Protein AF-A0AAJ1W7H9-F1 (afdb_monomer)

Mean predicted aligned error: 18.35 Å

Solvent-accessible surface area (backbone atoms only — not comparable to full-atom values): 8998 Å² total; per-residue (Å²): 140,72,70,68,66,59,52,52,52,50,52,52,53,52,51,52,50,51,51,50,52,52,52,51,51,50,52,52,50,54,51,53,47,54,58,48,50,54,50,49,56,54,51,49,52,53,50,54,51,52,48,51,53,50,53,52,53,50,50,54,51,40,50,54,51,50,54,40,44,76,71,68,48,50,74,69,57,39,42,73,73,68,50,66,65,78,82,64,78,79,76,76,73,80,84,78,81,78,81,84,82,84,84,91,86,81,82,89,89,85,87,90,84,88,87,79,92,79,89,82,88,87,85,86,90,83,88,85,86,89,90,85,90,87,83,134

Structure (mmCIF, N/CA/C/O backbone):
data_AF-A0AAJ1W7H9-F1
#
_entry.id   AF-A0AAJ1W7H9-F1
#
loop_
_atom_site.group_PDB
_atom_site.id
_atom_site.type_symbol
_atom_site.label_atom_id
_atom_site.label_alt_id
_atom_site.label_comp_id
_atom_site.label_asym_id
_atom_site.label_entity_id
_atom_site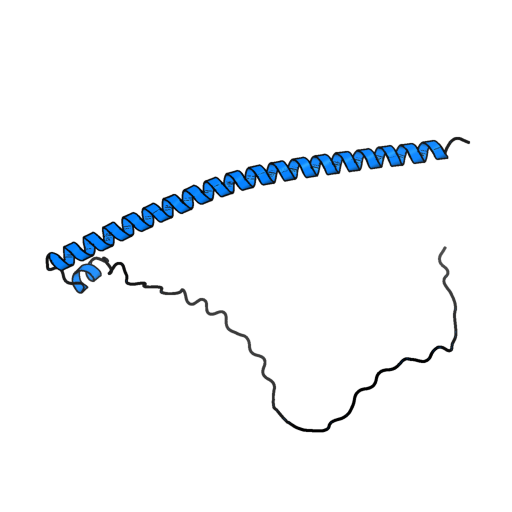.label_seq_id
_atom_site.pdbx_PDB_ins_code
_atom_site.Cartn_x
_atom_site.Cartn_y
_atom_site.Cartn_z
_atom_site.occupancy
_atom_site.B_iso_or_equiv
_atom_site.auth_seq_id
_atom_site.auth_comp_id
_atom_site.auth_asym_id
_atom_site.auth_atom_id
_atom_site.pdbx_PDB_model_num
ATOM 1 N N . MET A 1 1 ? 40.797 3.304 -52.997 1.00 51.50 1 MET A N 1
ATOM 2 C CA . MET A 1 1 ? 40.767 2.877 -51.576 1.00 51.50 1 MET A CA 1
ATOM 3 C C . MET A 1 1 ? 39.581 3.536 -50.850 1.00 51.50 1 MET A C 1
ATOM 5 O O . MET A 1 1 ? 39.703 4.705 -50.520 1.00 51.50 1 MET A O 1
ATOM 9 N N . PRO A 1 2 ? 38.441 2.848 -50.603 1.00 60.69 2 PRO A N 1
ATOM 10 C CA . PRO A 1 2 ? 37.252 3.436 -49.957 1.00 60.69 2 PRO A CA 1
ATOM 11 C C . PRO A 1 2 ? 36.917 2.854 -48.560 1.00 60.69 2 PRO A C 1
ATOM 13 O O . PRO A 1 2 ? 35.821 3.038 -48.044 1.00 60.69 2 PRO A O 1
ATOM 16 N N . ARG A 1 3 ? 37.832 2.115 -47.914 1.00 61.25 3 ARG A N 1
ATOM 17 C CA . ARG A 1 3 ? 37.547 1.382 -46.658 1.00 61.25 3 ARG A CA 1
ATOM 18 C C . ARG A 1 3 ? 37.235 2.269 -45.439 1.00 61.25 3 ARG A C 1
ATOM 20 O O . ARG A 1 3 ? 36.586 1.790 -44.514 1.00 61.25 3 ARG A O 1
ATOM 27 N N . SER A 1 4 ? 37.688 3.523 -45.419 1.00 63.22 4 SER A N 1
ATOM 28 C CA . SER A 1 4 ? 37.564 4.410 -44.249 1.00 63.22 4 SER A CA 1
ATOM 29 C C . SER A 1 4 ? 36.132 4.926 -44.031 1.00 63.22 4 SER A C 1
ATOM 31 O O . SER A 1 4 ? 35.611 4.881 -42.917 1.00 63.22 4 SER A O 1
ATOM 33 N N . THR A 1 5 ? 35.434 5.310 -45.105 1.00 69.50 5 THR A N 1
ATOM 34 C CA . THR A 1 5 ? 34.058 5.840 -45.034 1.00 69.50 5 THR A CA 1
ATOM 35 C C . THR A 1 5 ? 33.046 4.785 -44.584 1.00 69.50 5 THR A C 1
ATOM 37 O O . THR A 1 5 ? 32.113 5.095 -43.850 1.00 69.50 5 THR A O 1
ATOM 40 N N . ARG A 1 6 ? 33.277 3.515 -44.943 1.00 79.31 6 ARG A N 1
ATOM 41 C CA . ARG A 1 6 ? 32.430 2.375 -44.554 1.00 79.31 6 ARG A CA 1
ATOM 42 C C . ARG A 1 6 ? 32.518 2.035 -43.065 1.00 79.31 6 ARG A C 1
ATOM 44 O O . ARG A 1 6 ? 31.534 1.598 -42.484 1.00 79.31 6 ARG A O 1
ATOM 51 N N . LYS A 1 7 ? 33.685 2.231 -42.441 1.00 84.81 7 LYS A N 1
ATOM 52 C CA . LYS A 1 7 ? 33.841 2.041 -40.990 1.00 84.81 7 LYS A CA 1
ATOM 53 C C . LYS A 1 7 ? 33.085 3.126 -40.232 1.00 84.81 7 LYS A C 1
ATOM 55 O O . LYS A 1 7 ? 32.309 2.808 -39.341 1.00 84.81 7 LYS A O 1
ATOM 60 N N . LYS A 1 8 ? 33.260 4.392 -40.629 1.00 84.94 8 LYS A N 1
ATOM 61 C CA . LYS A 1 8 ? 32.552 5.529 -40.022 1.00 84.94 8 LYS A CA 1
ATOM 62 C C . LYS A 1 8 ? 31.031 5.342 -40.065 1.00 84.94 8 LYS A C 1
ATOM 64 O O . LYS A 1 8 ? 30.394 5.441 -39.023 1.00 84.94 8 LYS A O 1
ATOM 69 N N . SER A 1 9 ? 30.469 4.967 -41.216 1.00 89.06 9 SER A N 1
ATOM 70 C CA . SER A 1 9 ? 29.022 4.745 -41.333 1.00 89.06 9 SER A CA 1
ATOM 71 C C . SER A 1 9 ? 28.511 3.573 -40.484 1.00 89.06 9 SER A C 1
ATOM 73 O O . SER A 1 9 ? 27.410 3.644 -39.946 1.00 89.06 9 SER A O 1
ATOM 75 N N . GLN A 1 10 ? 29.305 2.513 -40.304 1.00 89.19 10 GLN A N 1
ATOM 76 C CA . GLN A 1 10 ? 28.957 1.407 -39.404 1.00 89.19 10 GLN A CA 1
ATOM 77 C C . GLN A 1 10 ? 28.947 1.835 -37.931 1.00 89.19 10 GLN A C 1
ATOM 79 O O . GLN A 1 10 ? 28.033 1.464 -37.196 1.00 89.19 10 GLN A O 1
ATOM 84 N N . TYR A 1 11 ? 29.930 2.631 -37.498 1.00 93.06 11 TYR A N 1
ATOM 85 C CA . TYR A 1 11 ? 29.947 3.172 -36.136 1.00 93.06 11 TYR A CA 1
ATOM 86 C C . TYR A 1 11 ? 28.777 4.123 -35.889 1.00 93.06 11 TYR A C 1
ATOM 88 O O . TYR A 1 11 ? 28.133 4.019 -34.850 1.00 93.06 11 TYR A O 1
ATOM 96 N N . GLU A 1 12 ? 28.457 4.996 -36.845 1.00 93.50 12 GLU A N 1
ATOM 97 C CA . GLU A 1 12 ? 27.302 5.896 -36.757 1.00 93.50 12 GLU A CA 1
ATOM 98 C C . GLU A 1 12 ? 25.981 5.121 -36.696 1.00 93.50 12 GLU A C 1
ATOM 100 O O . GLU A 1 12 ? 25.127 5.427 -35.866 1.00 93.50 12 GLU A O 1
ATOM 105 N N . ALA A 1 13 ? 25.817 4.077 -37.514 1.00 94.06 13 ALA A N 1
ATOM 106 C CA . ALA A 1 13 ? 24.632 3.223 -37.474 1.00 94.06 13 ALA A CA 1
ATOM 107 C C . ALA A 1 13 ? 24.472 2.538 -36.107 1.00 94.06 13 ALA A C 1
ATOM 109 O O . ALA A 1 13 ? 23.394 2.602 -35.514 1.00 94.06 13 ALA A O 1
ATOM 110 N N . ARG A 1 14 ? 25.556 1.961 -35.572 1.00 94.50 14 ARG A N 1
ATOM 111 C CA . ARG A 1 14 ? 25.554 1.312 -34.253 1.00 94.50 14 ARG A CA 1
ATOM 112 C C . ARG A 1 14 ? 25.310 2.312 -33.121 1.00 94.50 14 ARG A C 1
ATOM 114 O O . ARG A 1 14 ? 24.568 2.014 -32.193 1.00 94.50 14 ARG A O 1
ATOM 121 N N . ALA A 1 15 ? 25.900 3.504 -33.193 1.00 95.25 15 ALA A N 1
ATOM 122 C CA . ALA A 1 15 ? 25.663 4.566 -32.219 1.00 95.25 15 ALA A CA 1
ATOM 123 C C . ALA A 1 15 ? 24.191 5.005 -32.230 1.00 95.25 15 ALA A C 1
ATOM 125 O O . ALA A 1 15 ? 23.567 5.085 -31.176 1.00 95.25 15 ALA A O 1
ATOM 126 N N . ASN A 1 16 ? 23.605 5.205 -33.412 1.00 95.88 16 ASN A N 1
ATOM 127 C CA . ASN A 1 16 ? 22.193 5.562 -33.552 1.00 95.88 16 ASN A CA 1
ATOM 128 C C . ASN A 1 16 ? 21.254 4.466 -33.031 1.00 95.88 16 ASN A C 1
ATOM 130 O O . ASN A 1 16 ? 20.229 4.771 -32.421 1.00 95.88 16 ASN A O 1
ATOM 134 N N . GLU A 1 17 ? 21.596 3.197 -33.242 1.00 96.75 17 GLU A N 1
ATOM 135 C CA . GLU A 1 17 ? 20.860 2.066 -32.677 1.00 96.75 17 GLU A CA 1
ATOM 136 C C . GLU A 1 17 ? 20.908 2.070 -31.143 1.00 96.75 17 GLU A C 1
ATOM 138 O O . GLU A 1 17 ? 19.860 1.995 -30.500 1.00 96.75 17 GLU A O 1
ATOM 143 N N . LEU A 1 18 ? 22.091 2.263 -30.550 1.00 97.31 18 LEU A N 1
ATOM 144 C CA . LEU A 1 18 ? 22.255 2.357 -29.096 1.00 97.31 18 LEU A CA 1
ATOM 145 C C . LEU A 1 18 ? 21.487 3.542 -28.499 1.00 97.31 18 LEU A C 1
ATOM 147 O O . LEU A 1 18 ? 20.847 3.395 -27.458 1.00 97.31 18 LEU A O 1
ATOM 151 N N . ILE A 1 19 ? 21.494 4.698 -29.167 1.00 97.62 19 ILE A N 1
ATOM 152 C CA . ILE A 1 19 ? 20.725 5.873 -28.736 1.00 97.62 19 ILE A CA 1
ATOM 153 C C . ILE A 1 19 ? 19.226 5.559 -28.747 1.00 97.62 19 ILE A C 1
ATOM 155 O O . ILE A 1 19 ? 18.527 5.856 -27.778 1.00 97.62 19 ILE A O 1
ATOM 159 N N . ARG A 1 20 ? 18.713 4.917 -29.803 1.00 97.50 20 ARG A N 1
ATOM 160 C CA . ARG A 1 20 ? 17.296 4.519 -29.871 1.00 97.50 20 ARG A CA 1
ATOM 161 C C . ARG A 1 20 ? 16.933 3.509 -28.789 1.00 97.50 20 ARG A C 1
ATOM 163 O O . ARG A 1 20 ? 15.893 3.672 -28.154 1.00 97.50 20 ARG A O 1
ATOM 170 N N . ALA A 1 21 ? 17.787 2.516 -28.551 1.00 97.69 21 ALA A N 1
ATOM 171 C CA . ALA A 1 21 ? 17.586 1.536 -27.491 1.00 97.69 21 ALA A CA 1
ATOM 172 C C . ALA A 1 21 ? 17.543 2.210 -26.109 1.00 97.69 21 ALA A C 1
ATOM 174 O O . ALA A 1 21 ? 16.619 1.968 -25.334 1.00 97.69 21 ALA A O 1
ATOM 175 N N . GLN A 1 22 ? 18.471 3.131 -25.831 1.00 98.06 22 GLN A N 1
ATOM 176 C CA . GLN A 1 22 ? 18.482 3.891 -24.580 1.00 98.06 22 GLN A CA 1
ATOM 177 C C . GLN A 1 22 ? 17.226 4.763 -24.426 1.00 98.06 22 GLN A C 1
ATOM 179 O O . GLN A 1 22 ? 16.650 4.834 -23.341 1.00 98.06 22 GLN A O 1
ATOM 184 N N . LEU A 1 23 ? 16.765 5.414 -25.497 1.00 98.31 23 LEU A N 1
ATOM 185 C CA . LEU A 1 23 ? 15.528 6.200 -25.465 1.00 98.31 23 LEU A CA 1
ATOM 186 C C . LEU A 1 23 ? 14.296 5.321 -25.218 1.00 98.31 23 LEU A C 1
ATOM 188 O O . LEU A 1 23 ? 13.415 5.723 -24.461 1.00 98.31 23 LEU A O 1
ATOM 192 N N . ALA A 1 24 ? 14.236 4.128 -25.811 1.00 98.12 24 ALA A N 1
ATOM 193 C CA . ALA A 1 24 ? 13.162 3.172 -25.556 1.00 98.12 24 ALA A CA 1
ATOM 194 C C . ALA A 1 24 ? 13.152 2.715 -24.088 1.00 98.12 24 ALA A C 1
ATOM 196 O O . ALA A 1 24 ? 12.097 2.726 -23.456 1.00 98.12 24 ALA A O 1
ATOM 197 N N . GLN A 1 25 ? 14.323 2.414 -23.517 1.00 98.06 25 GLN A N 1
ATOM 198 C CA . GLN A 1 25 ? 14.457 2.074 -22.096 1.00 98.06 25 GLN A CA 1
ATOM 199 C C . GLN A 1 25 ? 13.994 3.217 -21.187 1.00 98.06 25 GLN A C 1
ATOM 201 O O . GLN A 1 25 ? 13.227 2.987 -20.257 1.00 98.06 25 GLN A O 1
ATOM 206 N N . ARG A 1 26 ? 14.394 4.462 -21.475 1.00 97.75 26 ARG A N 1
ATOM 207 C CA . ARG A 1 26 ? 13.947 5.635 -20.702 1.00 97.75 26 ARG A CA 1
ATOM 208 C C . ARG A 1 26 ? 12.433 5.822 -20.764 1.00 97.75 26 ARG A C 1
ATOM 210 O O . ARG A 1 26 ? 11.823 6.093 -19.738 1.00 97.75 26 ARG A O 1
ATOM 217 N N . LYS A 1 27 ? 11.821 5.646 -21.938 1.00 98.25 27 LYS A N 1
ATOM 218 C CA . LYS A 1 27 ? 10.358 5.717 -22.087 1.00 98.25 27 LYS A CA 1
ATOM 219 C C . LYS A 1 27 ? 9.649 4.643 -21.265 1.00 98.25 27 LYS A C 1
ATOM 221 O O . LYS A 1 27 ? 8.676 4.957 -20.591 1.00 98.25 27 LYS A O 1
ATOM 226 N N . ALA A 1 28 ? 10.156 3.411 -21.288 1.00 98.00 28 ALA A N 1
ATOM 227 C CA . ALA A 1 28 ? 9.606 2.325 -20.484 1.00 98.00 28 ALA A CA 1
ATOM 228 C C . ALA A 1 28 ? 9.710 2.618 -18.977 1.00 98.00 28 ALA A C 1
ATOM 230 O O . ALA A 1 28 ? 8.743 2.413 -18.252 1.00 98.00 28 ALA A O 1
ATOM 231 N N . LEU A 1 29 ? 10.847 3.157 -18.518 1.00 97.94 29 LEU A N 1
ATOM 232 C CA . LEU A 1 29 ? 11.029 3.551 -17.118 1.00 97.94 29 LEU A CA 1
ATOM 233 C C . LEU A 1 29 ? 10.057 4.653 -16.691 1.00 97.94 29 LEU A C 1
ATOM 235 O O . LEU A 1 29 ? 9.468 4.547 -15.625 1.00 97.94 29 LEU A O 1
ATOM 239 N N . ILE A 1 30 ? 9.856 5.682 -17.519 1.00 98.19 30 ILE A N 1
ATOM 240 C CA . ILE A 1 30 ? 8.897 6.757 -17.219 1.00 98.19 30 ILE A CA 1
ATOM 241 C C . ILE A 1 30 ? 7.472 6.199 -17.110 1.00 98.19 30 ILE A C 1
ATOM 243 O O . ILE A 1 30 ? 6.752 6.567 -16.189 1.00 98.19 30 ILE A O 1
ATOM 247 N N . GLY A 1 31 ? 7.084 5.278 -18.000 1.00 98.00 31 GLY A N 1
ATOM 248 C CA . GLY A 1 31 ? 5.793 4.591 -17.898 1.00 98.00 31 GLY A CA 1
ATOM 249 C C . GLY A 1 31 ? 5.654 3.809 -16.590 1.00 98.00 31 GLY A C 1
ATOM 250 O O . GLY A 1 31 ? 4.682 3.987 -15.867 1.00 98.00 31 GLY A O 1
ATOM 251 N N . ALA A 1 32 ? 6.672 3.022 -16.232 1.00 98.06 32 ALA A N 1
ATOM 252 C CA . ALA A 1 32 ? 6.674 2.255 -14.988 1.00 98.06 32 ALA A CA 1
ATOM 253 C C . ALA A 1 32 ? 6.624 3.140 -13.728 1.00 98.06 32 ALA A C 1
ATOM 255 O O . ALA A 1 32 ? 6.035 2.732 -12.729 1.00 98.06 32 ALA A O 1
ATOM 256 N N . ILE A 1 33 ? 7.229 4.333 -13.763 1.00 98.06 33 ILE A N 1
ATOM 257 C CA . ILE A 1 33 ? 7.128 5.319 -12.677 1.00 98.06 33 ILE A CA 1
ATOM 258 C C . ILE A 1 33 ? 5.684 5.807 -12.545 1.00 98.06 33 ILE A C 1
ATOM 260 O O . ILE A 1 33 ? 5.151 5.763 -11.442 1.00 98.06 33 ILE A O 1
ATOM 264 N N . GLY A 1 34 ? 5.033 6.184 -13.650 1.00 98.12 34 GLY A N 1
ATOM 265 C CA . GLY A 1 34 ? 3.628 6.606 -13.623 1.00 98.12 34 GLY A CA 1
ATOM 266 C C . GLY A 1 34 ? 2.699 5.525 -13.058 1.00 98.12 34 GLY A C 1
ATOM 267 O O . GLY A 1 34 ? 1.899 5.798 -12.166 1.00 98.12 34 GLY A O 1
ATOM 268 N N . ASP A 1 35 ? 2.872 4.272 -13.487 1.00 97.31 35 ASP A N 1
ATOM 269 C CA . ASP A 1 35 ? 2.102 3.138 -12.955 1.00 97.31 35 ASP A CA 1
ATOM 270 C C . ASP A 1 35 ? 2.360 2.909 -11.452 1.00 97.31 35 ASP A C 1
ATOM 272 O O . ASP A 1 35 ? 1.482 2.448 -10.715 1.00 97.31 35 ASP A O 1
ATOM 276 N N . ALA A 1 36 ? 3.585 3.166 -10.984 1.00 96.75 36 ALA A N 1
ATOM 277 C CA . ALA A 1 36 ? 3.949 3.034 -9.577 1.00 96.75 36 ALA A CA 1
ATOM 278 C C . ALA A 1 36 ? 3.350 4.161 -8.722 1.00 96.75 36 ALA A C 1
ATOM 280 O O . ALA A 1 36 ? 2.867 3.884 -7.624 1.00 96.75 36 ALA A O 1
ATOM 281 N N . GLU A 1 37 ? 3.341 5.395 -9.228 1.00 97.81 37 GLU A N 1
ATOM 282 C CA . GLU A 1 37 ? 2.702 6.549 -8.585 1.00 97.81 37 GLU A CA 1
ATOM 283 C C . GLU A 1 37 ? 1.194 6.325 -8.431 1.00 97.81 37 GLU A C 1
ATOM 285 O O . GLU A 1 37 ? 0.659 6.477 -7.334 1.00 97.81 37 GLU A O 1
ATOM 290 N N . GLU A 1 38 ? 0.517 5.839 -9.475 1.00 96.88 38 GLU A N 1
ATOM 291 C CA . GLU A 1 38 ? -0.917 5.543 -9.394 1.00 96.88 38 GLU A CA 1
ATOM 292 C C . GLU A 1 38 ? -1.219 4.474 -8.329 1.00 96.88 38 GLU A C 1
ATOM 294 O O . GLU A 1 38 ? -2.147 4.613 -7.525 1.00 96.88 38 GLU A O 1
ATOM 299 N N . LYS A 1 39 ? -0.407 3.411 -8.268 1.00 97.06 39 LYS A N 1
ATOM 300 C CA . LYS A 1 39 ? -0.536 2.375 -7.229 1.00 97.06 39 LYS A CA 1
ATOM 301 C C . LYS A 1 39 ? -0.275 2.927 -5.834 1.00 97.06 39 LYS A C 1
ATOM 303 O O . LYS A 1 39 ? -0.956 2.517 -4.894 1.00 97.06 39 LYS A O 1
ATOM 308 N N . TYR A 1 40 ? 0.694 3.824 -5.689 1.00 97.19 40 TYR A N 1
ATOM 309 C CA . TYR A 1 40 ? 0.985 4.470 -4.416 1.00 97.19 40 TYR A CA 1
ATOM 310 C C . TYR A 1 40 ? -0.209 5.302 -3.933 1.00 97.19 40 TYR A C 1
ATOM 312 O O . TYR A 1 40 ? -0.642 5.142 -2.791 1.00 97.19 40 TYR A O 1
ATOM 320 N N . ASP A 1 41 ? -0.824 6.093 -4.811 1.00 97.69 41 ASP A N 1
ATOM 321 C CA . ASP A 1 41 ? -2.015 6.880 -4.475 1.00 97.69 41 ASP A CA 1
ATOM 322 C C . ASP A 1 41 ? -3.209 5.999 -4.086 1.00 97.69 41 ASP A C 1
ATOM 324 O O . ASP A 1 41 ? -3.959 6.316 -3.156 1.00 97.69 41 ASP A O 1
ATOM 328 N N . GLN A 1 42 ? -3.392 4.866 -4.769 1.00 96.69 42 GLN A N 1
ATOM 329 C CA . GLN A 1 42 ? -4.416 3.885 -4.405 1.00 96.69 42 GLN A CA 1
ATOM 330 C C . GLN A 1 42 ? -4.153 3.286 -3.017 1.00 96.69 42 GLN A C 1
ATOM 332 O O . GLN A 1 42 ? -5.073 3.205 -2.200 1.00 96.69 42 GLN A O 1
ATOM 337 N N . GLN A 1 43 ? -2.906 2.912 -2.716 1.00 96.44 43 GLN A N 1
ATOM 338 C CA . GLN A 1 43 ? -2.525 2.397 -1.398 1.00 96.44 43 GLN A CA 1
ATOM 339 C C . GLN A 1 43 ? -2.741 3.438 -0.302 1.00 96.44 43 GLN A C 1
ATOM 341 O O . GLN A 1 43 ? -3.279 3.106 0.755 1.00 96.44 43 GLN A O 1
ATOM 346 N N . LEU A 1 44 ? -2.388 4.698 -0.561 1.00 97.69 44 LEU A N 1
ATOM 347 C CA . LEU A 1 44 ? -2.576 5.780 0.395 1.00 97.69 44 LEU A CA 1
ATOM 348 C C . LEU A 1 44 ? -4.056 5.951 0.749 1.00 97.69 44 LEU A C 1
ATOM 350 O O . LEU A 1 44 ? -4.393 5.993 1.929 1.00 97.69 44 LEU A O 1
ATOM 354 N N . LYS A 1 45 ? -4.951 5.944 -0.248 1.00 97.25 45 LYS A N 1
ATOM 355 C CA . LYS A 1 45 ? -6.406 6.005 -0.017 1.00 97.25 45 LYS A CA 1
ATOM 356 C C . LYS A 1 45 ? -6.900 4.854 0.85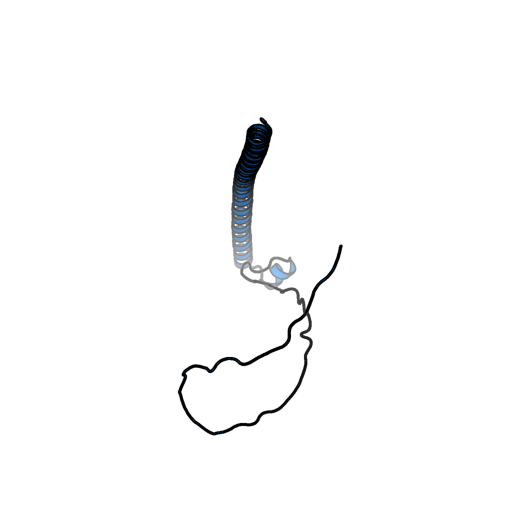7 1.00 97.25 45 LYS A C 1
ATOM 358 O O . LYS A 1 45 ? -7.675 5.088 1.781 1.00 97.25 45 LYS A O 1
ATOM 363 N N . VAL A 1 46 ? -6.440 3.630 0.594 1.00 97.25 46 VAL A N 1
ATOM 364 C CA . VAL A 1 46 ? -6.817 2.450 1.389 1.00 97.25 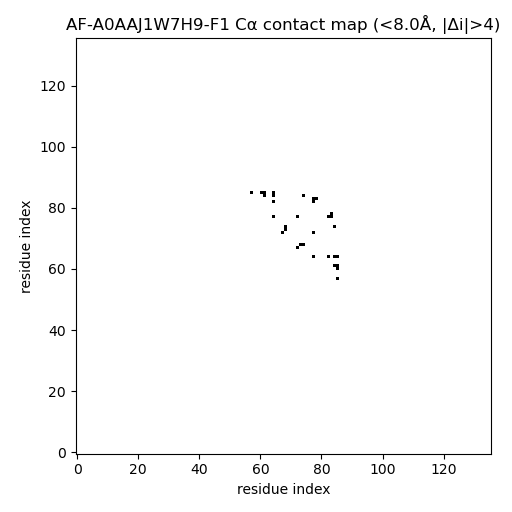46 VAL A CA 1
ATOM 365 C C . VAL A 1 46 ? -6.335 2.582 2.832 1.00 97.25 46 VAL A C 1
ATOM 367 O O . VAL A 1 46 ? -7.102 2.314 3.753 1.00 97.25 46 VAL A O 1
ATOM 370 N N . VAL A 1 47 ? -5.095 3.027 3.047 1.00 96.94 47 VAL A N 1
ATOM 371 C CA . VAL A 1 47 ? -4.538 3.220 4.394 1.00 96.94 47 VAL A CA 1
ATOM 372 C C . VAL A 1 47 ? -5.276 4.326 5.142 1.00 96.94 47 VAL A C 1
ATOM 374 O O . VAL A 1 47 ? -5.632 4.136 6.301 1.00 96.94 47 VAL A O 1
ATOM 377 N N . THR A 1 48 ? -5.550 5.458 4.494 1.00 97.56 48 THR A N 1
ATOM 378 C CA . THR A 1 48 ? -6.302 6.561 5.106 1.00 97.56 48 THR A CA 1
ATOM 379 C C . THR A 1 48 ? -7.712 6.130 5.496 1.00 97.56 48 THR A C 1
ATOM 381 O O . THR A 1 48 ? -8.161 6.438 6.598 1.00 97.56 48 THR A O 1
ATOM 384 N N . GLU A 1 49 ? -8.402 5.386 4.634 1.00 96.25 49 GLU A N 1
ATOM 385 C CA . GLU A 1 49 ? -9.748 4.895 4.931 1.00 96.25 49 GLU A CA 1
ATOM 386 C C . GLU A 1 49 ? -9.736 3.836 6.043 1.00 96.25 49 GLU A C 1
ATOM 388 O O . GLU A 1 49 ? -10.551 3.891 6.962 1.00 96.25 49 GLU A O 1
ATOM 393 N N . ALA A 1 50 ? -8.767 2.917 6.033 1.00 96.56 50 ALA A N 1
ATOM 394 C CA . ALA A 1 50 ? -8.593 1.948 7.112 1.00 96.56 50 ALA A CA 1
ATOM 395 C C . ALA A 1 50 ? -8.293 2.634 8.454 1.00 96.56 50 ALA A C 1
ATOM 397 O O . ALA A 1 50 ? -8.854 2.244 9.478 1.00 96.56 50 ALA A O 1
ATOM 398 N N . GLN A 1 51 ? -7.461 3.681 8.450 1.00 96.00 51 GLN A N 1
ATOM 399 C CA . GLN A 1 51 ? -7.180 4.476 9.643 1.00 96.00 51 GLN A CA 1
ATOM 400 C C . GLN A 1 51 ? -8.444 5.173 10.146 1.00 96.00 51 GLN A C 1
ATOM 402 O O . GLN A 1 51 ? -8.758 5.083 11.327 1.00 96.00 51 GLN A O 1
ATOM 407 N N . ARG A 1 52 ? -9.227 5.782 9.250 1.00 96.44 52 ARG A N 1
ATOM 408 C CA . ARG A 1 52 ? -10.500 6.417 9.609 1.00 96.44 52 ARG A CA 1
ATOM 409 C C . ARG A 1 52 ? -11.480 5.427 10.241 1.00 96.44 52 ARG A C 1
ATOM 411 O O . ARG A 1 52 ? -12.147 5.761 11.218 1.00 96.44 52 ARG A O 1
ATOM 418 N N . GLN A 1 53 ? -11.572 4.212 9.703 1.00 95.81 53 GLN A N 1
ATOM 419 C CA . GLN A 1 53 ? -12.417 3.160 10.272 1.00 95.81 53 GLN A CA 1
ATOM 420 C C . GLN A 1 53 ? -11.907 2.683 11.633 1.00 95.81 53 GLN A C 1
ATOM 422 O O . GLN A 1 53 ? -12.713 2.400 12.519 1.00 95.81 53 GLN A O 1
ATOM 427 N N . LEU A 1 54 ? -10.588 2.596 11.808 1.00 94.00 54 LEU A N 1
ATOM 428 C CA . LEU A 1 54 ? -9.978 2.263 13.091 1.00 94.00 54 LEU A CA 1
ATOM 429 C C . LEU A 1 54 ? -10.275 3.341 14.137 1.00 94.00 54 LEU A C 1
ATOM 431 O O . LEU A 1 54 ? -10.684 3.001 15.245 1.00 94.00 54 LEU A O 1
ATOM 435 N N . ASP A 1 55 ? -10.151 4.614 13.768 1.00 93.12 55 ASP A N 1
ATOM 436 C CA . ASP A 1 55 ? -10.442 5.744 14.650 1.00 93.12 55 ASP A CA 1
ATOM 437 C C . ASP A 1 55 ? -11.924 5.753 15.055 1.00 93.12 55 ASP A C 1
ATOM 439 O O . ASP A 1 55 ? -12.230 5.827 16.244 1.00 93.12 55 ASP A O 1
ATOM 443 N N . ALA A 1 56 ? -12.844 5.571 14.100 1.00 94.06 56 ALA A N 1
ATOM 444 C CA . ALA A 1 56 ? -14.281 5.501 14.375 1.00 94.06 56 ALA A CA 1
ATOM 445 C C . ALA A 1 56 ? -14.626 4.356 15.340 1.00 94.06 56 ALA A C 1
ATOM 447 O O . ALA A 1 56 ? -15.252 4.578 16.371 1.00 94.06 56 ALA A O 1
ATOM 448 N N . ARG A 1 57 ? -14.121 3.144 15.077 1.00 91.88 57 ARG A N 1
ATOM 449 C CA . ARG A 1 57 ? -14.333 1.996 15.975 1.00 91.88 57 ARG A CA 1
ATOM 450 C C . ARG A 1 57 ? -13.713 2.211 17.351 1.00 91.88 57 ARG A C 1
ATOM 452 O O . ARG A 1 57 ? -14.252 1.729 18.342 1.00 91.88 57 ARG A O 1
ATOM 459 N N . SER A 1 58 ? -12.572 2.895 17.427 1.00 90.19 58 SER A N 1
ATOM 460 C CA . SER A 1 58 ? -11.945 3.210 18.711 1.00 90.19 58 SER A CA 1
ATOM 461 C C . SER A 1 58 ? -12.802 4.174 19.534 1.00 90.19 58 SER A C 1
ATOM 463 O O . SER A 1 58 ? -12.934 3.976 20.742 1.00 90.19 58 SER A O 1
ATOM 465 N N . ALA A 1 59 ? -13.445 5.146 18.878 1.00 90.69 59 ALA A N 1
ATOM 466 C CA . ALA A 1 59 ? -14.393 6.057 19.506 1.00 90.69 59 ALA A CA 1
ATOM 467 C C . ALA A 1 59 ? -15.647 5.312 19.989 1.00 90.69 59 ALA A C 1
ATOM 469 O O . ALA A 1 59 ? -16.004 5.454 21.156 1.00 90.69 59 ALA A O 1
ATOM 470 N N . ASP A 1 60 ? -16.228 4.440 19.158 1.00 91.06 60 ASP A N 1
ATOM 471 C CA . ASP A 1 60 ? -17.388 3.616 19.531 1.00 91.06 60 ASP A CA 1
ATOM 472 C C . ASP A 1 60 ? -17.086 2.728 20.751 1.00 91.06 60 ASP A C 1
ATOM 474 O O . ASP A 1 60 ? -17.893 2.612 21.674 1.00 91.06 60 ASP A O 1
ATOM 478 N N . ILE A 1 61 ? -15.898 2.111 20.793 1.00 90.38 61 ILE A N 1
ATOM 479 C CA . ILE A 1 61 ? -15.458 1.298 21.937 1.00 90.38 61 ILE A CA 1
ATOM 480 C C . ILE A 1 61 ? -15.293 2.166 23.188 1.00 90.38 61 ILE A C 1
ATOM 482 O O . ILE A 1 61 ? -15.666 1.738 24.282 1.00 90.38 61 ILE A O 1
ATOM 486 N N . ALA A 1 62 ? -14.733 3.369 23.054 1.00 91.25 62 ALA A N 1
ATOM 487 C CA . ALA A 1 62 ? -14.543 4.273 24.181 1.00 91.25 62 ALA A CA 1
ATOM 488 C C . ALA A 1 62 ? -15.869 4.789 24.752 1.00 91.25 62 ALA A C 1
ATOM 490 O O . ALA A 1 62 ? -16.031 4.843 25.975 1.00 91.25 62 ALA A O 1
ATOM 491 N N . GLU A 1 63 ? -16.822 5.113 23.882 1.00 92.50 63 GLU A N 1
ATOM 492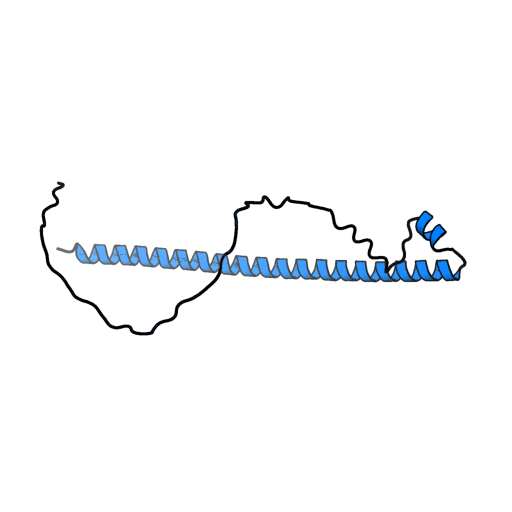 C CA . GLU A 1 63 ? -18.180 5.491 24.260 1.00 92.50 63 GLU A CA 1
ATOM 493 C C . GLU A 1 63 ? -18.897 4.324 24.949 1.00 92.50 63 GLU A C 1
ATOM 495 O O . GLU A 1 63 ? -19.380 4.475 26.069 1.00 92.50 63 GLU A O 1
ATOM 500 N N . ALA A 1 64 ? -18.882 3.128 24.351 1.00 91.56 64 ALA A N 1
ATOM 501 C CA . ALA A 1 64 ? -19.505 1.939 24.933 1.00 91.56 64 ALA A CA 1
ATOM 502 C C . ALA A 1 64 ? -18.909 1.574 26.303 1.00 91.56 64 ALA A C 1
ATOM 504 O O . ALA A 1 64 ? -19.647 1.235 27.229 1.00 91.56 64 ALA A O 1
ATOM 505 N N . TYR A 1 65 ? -17.584 1.675 26.454 1.00 92.31 65 TYR A N 1
ATOM 506 C CA . TYR A 1 65 ? -16.914 1.468 27.738 1.00 92.31 65 TYR A CA 1
ATOM 507 C C . TYR A 1 65 ? -17.375 2.498 28.777 1.00 92.31 65 TYR A C 1
ATOM 509 O O . TYR A 1 65 ? -17.690 2.124 29.905 1.00 92.31 65 TYR A O 1
ATOM 517 N N . SER A 1 66 ? -17.441 3.778 28.404 1.00 92.44 66 SER A N 1
ATOM 518 C CA . SER A 1 66 ? -17.864 4.854 29.311 1.00 92.44 66 SER A CA 1
ATOM 519 C C . SER A 1 66 ? -19.319 4.672 29.748 1.00 92.44 66 SER A C 1
ATOM 521 O O . SER A 1 66 ? -19.593 4.651 30.946 1.00 92.44 66 SER A O 1
ATOM 523 N N . ASN A 1 67 ? -20.216 4.392 28.800 1.00 94.12 67 ASN A N 1
ATOM 524 C CA . ASN A 1 67 ? -21.628 4.109 29.064 1.00 94.12 67 ASN A CA 1
ATOM 525 C C . ASN A 1 67 ? -21.815 2.897 29.987 1.00 94.12 67 ASN A C 1
ATOM 527 O O . ASN A 1 67 ? -22.703 2.894 30.837 1.00 94.12 67 ASN A O 1
ATOM 531 N N . ALA A 1 68 ? -20.982 1.861 29.855 1.00 94.50 68 ALA A N 1
ATOM 532 C CA . ALA A 1 68 ? -21.053 0.702 30.737 1.00 94.50 68 ALA A CA 1
ATOM 533 C C . ALA A 1 68 ? -20.637 1.045 32.177 1.00 94.50 68 ALA A C 1
ATOM 535 O O . ALA A 1 68 ? -21.322 0.642 33.119 1.00 94.50 68 ALA A O 1
ATOM 536 N N . ILE A 1 69 ? -19.559 1.819 32.350 1.00 95.19 69 ILE A N 1
ATOM 537 C CA . ILE A 1 69 ? -19.129 2.304 33.671 1.00 95.19 69 ILE A CA 1
ATOM 538 C C . ILE A 1 69 ? -20.214 3.186 34.306 1.00 95.19 69 ILE A C 1
ATOM 540 O O . ILE A 1 69 ? -20.541 3.004 35.478 1.00 95.19 69 ILE A O 1
ATOM 544 N N . GLU A 1 70 ? -20.807 4.103 33.541 1.00 95.12 70 GLU A N 1
ATOM 545 C CA . GLU A 1 70 ? -21.923 4.944 34.000 1.00 95.12 70 GLU A CA 1
ATOM 546 C C . GLU A 1 70 ? -23.168 4.117 34.348 1.00 95.12 70 GLU A C 1
ATOM 548 O O . GLU A 1 70 ? -23.855 4.402 35.327 1.00 95.12 70 GLU A O 1
ATOM 553 N N . GLY A 1 71 ? -23.413 3.038 33.601 1.00 95.50 71 GLY A N 1
ATOM 554 C CA . GLY A 1 71 ? -24.457 2.049 33.863 1.00 95.50 71 GLY A CA 1
ATOM 555 C C . GLY A 1 71 ? -24.191 1.136 35.065 1.00 95.50 71 GLY A C 1
ATOM 556 O O . GLY A 1 71 ? -24.966 0.210 35.299 1.00 95.50 71 GLY A O 1
ATOM 557 N N . GLY A 1 72 ? -23.114 1.369 35.821 1.00 95.2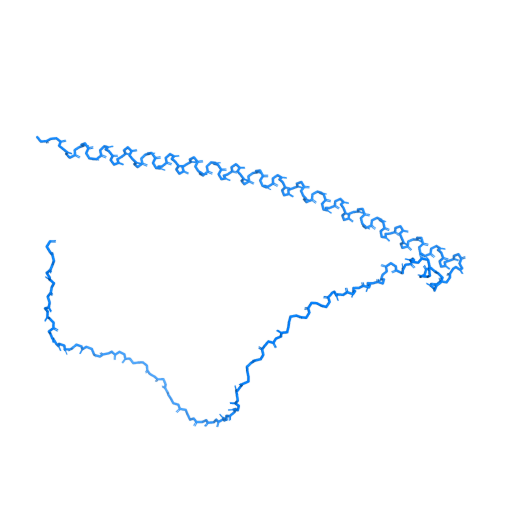5 72 GLY A N 1
ATOM 558 C CA . GLY A 1 72 ? -22.797 0.652 37.056 1.00 95.25 72 GLY A CA 1
ATOM 559 C C . GLY A 1 72 ? -21.965 -0.616 36.874 1.00 95.25 72 GLY A C 1
ATOM 560 O O . GLY A 1 72 ? -21.727 -1.318 37.857 1.00 95.25 72 GLY A O 1
ATOM 561 N N . TRP A 1 73 ? -21.492 -0.912 35.660 1.00 95.38 73 TRP A N 1
ATOM 562 C CA . TRP A 1 73 ? -20.537 -2.000 35.453 1.00 95.38 73 TRP A CA 1
ATOM 563 C C . TRP A 1 73 ? -19.166 -1.611 35.991 1.00 95.38 73 TRP A C 1
ATOM 565 O O . TRP A 1 73 ? -18.702 -0.480 35.833 1.00 95.38 73 TRP A O 1
ATOM 575 N N . THR A 1 74 ? -18.465 -2.563 36.594 1.00 93.31 74 THR A N 1
ATOM 576 C CA . THR A 1 74 ? -17.096 -2.332 37.050 1.00 93.31 74 THR A CA 1
ATOM 577 C C . THR A 1 74 ? -16.087 -2.593 35.932 1.00 93.31 74 THR A C 1
ATOM 579 O O . THR A 1 74 ? -16.266 -3.449 35.064 1.00 93.31 74 THR A O 1
ATOM 582 N N . ALA A 1 75 ? -14.938 -1.914 35.992 1.00 89.88 75 ALA A N 1
ATOM 583 C CA . ALA A 1 75 ? -13.835 -2.154 35.058 1.00 89.88 75 ALA A CA 1
ATOM 584 C C . ALA A 1 75 ? -13.310 -3.606 35.102 1.00 89.88 75 ALA A C 1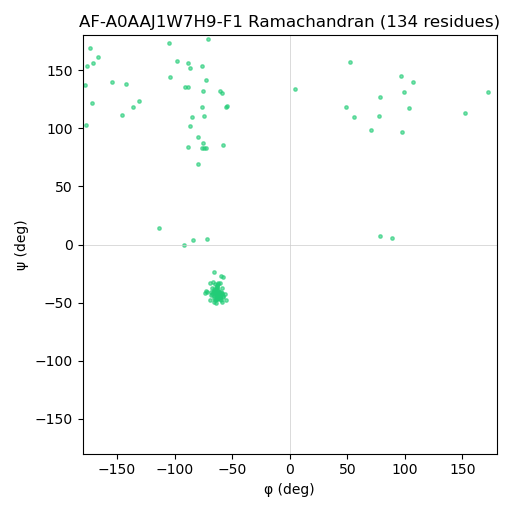
ATOM 586 O O . ALA A 1 75 ? -12.777 -4.104 34.112 1.00 89.88 75 ALA A O 1
ATOM 587 N N . ALA A 1 76 ? -13.446 -4.290 36.245 1.00 91.00 76 ALA A N 1
ATOM 588 C CA . ALA A 1 76 ? -13.045 -5.686 36.398 1.00 91.00 76 ALA A CA 1
ATOM 589 C C . ALA A 1 76 ? -13.989 -6.636 35.647 1.00 91.00 76 ALA A C 1
ATOM 591 O O . ALA A 1 76 ? -13.514 -7.559 34.986 1.00 91.00 76 ALA A O 1
ATOM 592 N N . GLU A 1 77 ? -15.297 -6.380 35.701 1.00 91.94 77 GLU A N 1
ATOM 593 C CA . GLU A 1 77 ? -16.297 -7.142 34.950 1.00 91.94 77 GLU A CA 1
ATOM 594 C C . GLU A 1 77 ? -16.113 -6.933 33.451 1.00 91.94 77 GLU A C 1
ATOM 596 O O . GLU A 1 77 ? -15.964 -7.912 32.725 1.00 91.94 77 GLU A O 1
ATOM 601 N N . LEU A 1 78 ? -15.996 -5.681 32.990 1.00 90.88 78 LEU A N 1
ATOM 602 C CA . LEU A 1 78 ? -15.751 -5.371 31.575 1.00 90.88 78 LEU A CA 1
ATOM 603 C C . LEU A 1 78 ? -14.491 -6.061 31.045 1.00 90.88 78 LEU A C 1
ATOM 605 O O . LEU A 1 78 ? -14.520 -6.688 29.985 1.00 90.88 78 LEU A O 1
ATOM 609 N N . LYS A 1 79 ? -13.412 -6.054 31.833 1.00 90.88 79 LYS A N 1
ATOM 610 C CA . LYS A 1 79 ? -12.189 -6.795 31.516 1.00 90.88 79 LYS A CA 1
ATOM 611 C C . LYS A 1 79 ? -12.413 -8.311 31.477 1.00 90.88 79 LYS A C 1
ATOM 613 O O . LYS A 1 79 ? -11.810 -8.983 30.643 1.00 90.88 79 LYS A O 1
ATOM 618 N N . GLY A 1 80 ? -13.268 -8.853 32.344 1.00 90.56 80 GLY A N 1
ATOM 619 C CA . GLY A 1 80 ? -13.690 -10.258 32.320 1.00 90.56 80 GLY A CA 1
ATOM 620 C C . GLY A 1 80 ? -14.400 -10.648 31.019 1.00 90.56 80 GLY A C 1
ATOM 621 O O . GLY A 1 80 ? -14.191 -11.752 30.523 1.00 90.56 80 GLY A O 1
ATOM 622 N N . PHE A 1 81 ? -15.141 -9.715 30.415 1.00 86.94 81 PHE A N 1
ATOM 623 C CA . PHE A 1 81 ? -15.747 -9.859 29.083 1.00 86.94 81 PHE A CA 1
ATOM 624 C C . PHE A 1 81 ? -14.793 -9.516 27.925 1.00 86.94 81 PHE A C 1
ATOM 626 O O . PHE A 1 81 ? -15.194 -9.540 26.764 1.00 86.94 81 PHE A O 1
ATOM 633 N N . GLY A 1 82 ? -13.525 -9.209 28.215 1.00 86.19 82 GLY A N 1
ATOM 634 C CA . GLY A 1 82 ? -12.520 -8.842 27.213 1.00 86.19 82 GLY A CA 1
ATOM 635 C C . GLY A 1 82 ? -12.616 -7.398 26.713 1.00 86.19 82 GLY A C 1
ATOM 636 O O . GLY A 1 82 ? -11.893 -7.026 25.789 1.00 86.19 82 GLY A O 1
ATOM 637 N N . ILE A 1 83 ? -13.469 -6.570 27.319 1.00 86.69 83 ILE A N 1
ATOM 638 C CA . ILE A 1 83 ? -13.591 -5.146 27.012 1.00 86.69 83 ILE A CA 1
ATOM 639 C C . ILE A 1 83 ? -12.556 -4.398 27.856 1.00 86.69 83 ILE A C 1
ATOM 641 O O . ILE A 1 83 ? -12.719 -4.185 29.059 1.00 86.69 83 ILE A O 1
ATOM 645 N N . ASN A 1 84 ? -11.456 -4.014 27.215 1.00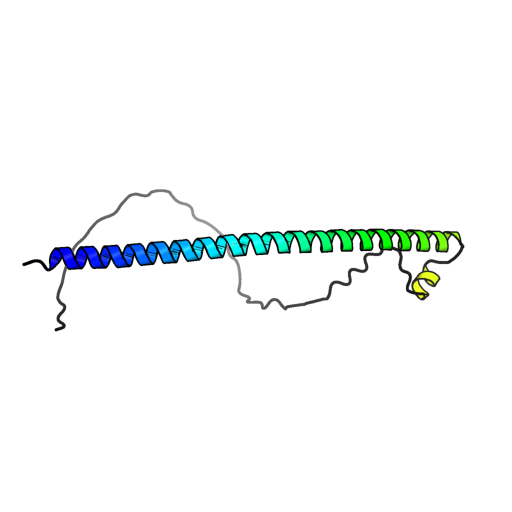 86.00 84 ASN A N 1
ATOM 646 C CA . ASN A 1 84 ? -10.387 -3.266 27.863 1.00 86.00 84 ASN A CA 1
ATOM 647 C C . ASN A 1 84 ? -10.637 -1.761 27.777 1.00 86.00 84 ASN A C 1
ATOM 649 O O . ASN A 1 84 ? -11.288 -1.268 26.859 1.00 86.00 84 ASN A O 1
ATOM 653 N N . ARG A 1 85 ? -10.039 -1.017 28.713 1.00 83.88 85 ARG A N 1
ATOM 654 C CA . ARG A 1 85 ? -10.058 0.445 28.672 1.00 83.88 85 ARG A CA 1
ATOM 655 C C . ARG A 1 85 ? -9.411 0.926 27.357 1.00 83.88 85 ARG A C 1
ATOM 657 O O . ARG A 1 85 ? -8.286 0.491 27.081 1.00 83.88 85 ARG A O 1
ATOM 664 N N . PRO A 1 86 ? -10.058 1.826 26.596 1.00 79.88 86 PRO A N 1
ATOM 665 C CA . PRO A 1 86 ? -9.620 2.256 25.260 1.00 79.88 86 PRO A CA 1
ATOM 666 C C . PRO A 1 86 ? -8.200 2.856 25.229 1.00 79.88 86 PRO A C 1
ATOM 668 O O . PRO A 1 86 ? -7.482 2.670 24.254 1.00 79.88 86 PRO A O 1
ATOM 671 N N . ASP A 1 87 ? -7.734 3.460 26.330 1.00 67.75 87 ASP A N 1
ATOM 672 C CA . ASP A 1 87 ? -6.377 4.032 26.443 1.00 67.75 87 ASP A CA 1
ATOM 673 C C . ASP A 1 87 ? -5.322 3.071 27.009 1.00 67.75 87 ASP A C 1
ATOM 675 O O . ASP A 1 87 ? -4.150 3.433 27.175 1.00 67.75 87 ASP A O 1
ATOM 679 N N . SER A 1 88 ? -5.706 1.840 27.358 1.00 60.06 88 SER A N 1
ATOM 680 C CA . SER A 1 88 ? -4.756 0.861 27.879 1.00 60.06 88 SER A CA 1
ATOM 681 C C . SER A 1 88 ? -3.923 0.302 26.728 1.00 60.06 88 SER A C 1
ATOM 683 O O . SER A 1 88 ? -4.198 -0.754 26.168 1.00 60.06 88 SER A O 1
ATOM 685 N N . LYS A 1 89 ? -2.867 1.032 26.355 1.00 53.78 89 LYS A N 1
ATOM 686 C CA . LYS A 1 89 ? -1.801 0.528 25.484 1.00 53.78 89 LYS A CA 1
ATOM 687 C C . LYS A 1 89 ? -1.174 -0.712 26.126 1.00 53.78 89 LYS A C 1
ATOM 689 O O . LYS A 1 89 ? -0.141 -0.622 26.784 1.00 53.78 89 LYS A O 1
ATOM 694 N N . THR A 1 90 ? -1.739 -1.896 25.917 1.00 57.22 90 THR A N 1
ATOM 695 C CA . THR A 1 90 ? -1.025 -3.150 26.162 1.00 57.22 90 THR A CA 1
ATOM 696 C C . THR A 1 90 ? -0.114 -3.416 24.972 1.00 57.22 90 THR A C 1
ATOM 698 O O . THR A 1 90 ? -0.336 -4.334 24.186 1.00 57.22 90 THR A O 1
ATOM 701 N N . VAL A 1 91 ? 0.933 -2.601 24.834 1.00 48.44 91 VAL A N 1
ATOM 702 C CA . VAL A 1 91 ? 2.072 -2.927 23.974 1.00 48.44 91 VAL A CA 1
ATOM 703 C C . VAL A 1 91 ? 2.876 -3.994 24.713 1.00 48.44 91 VAL A C 1
ATOM 705 O O . VAL A 1 91 ? 3.837 -3.703 25.419 1.00 48.44 91 VAL A O 1
ATOM 708 N N . LYS A 1 92 ? 2.467 -5.260 24.591 1.00 51.53 92 LYS A N 1
ATOM 709 C CA . LYS A 1 92 ? 3.407 -6.368 24.777 1.00 51.53 92 LYS A CA 1
ATOM 710 C C . LYS A 1 92 ? 4.267 -6.412 23.521 1.00 51.53 92 LYS A C 1
ATOM 712 O O . LYS A 1 92 ? 3.936 -7.092 22.555 1.00 51.53 92 LYS A O 1
ATOM 717 N N . THR A 1 93 ? 5.348 -5.642 23.521 1.00 47.44 93 THR A N 1
ATOM 718 C CA . THR A 1 93 ? 6.424 -5.767 22.540 1.00 47.44 93 THR A CA 1
ATOM 719 C C . THR A 1 93 ? 6.912 -7.212 22.555 1.00 47.44 93 THR A C 1
ATOM 721 O O . THR A 1 93 ? 7.353 -7.724 23.586 1.00 47.44 93 THR A O 1
ATOM 724 N N . ALA A 1 94 ? 6.794 -7.888 21.412 1.00 48.50 94 ALA A N 1
ATOM 725 C CA . ALA A 1 94 ? 7.390 -9.193 21.194 1.00 48.50 94 ALA A CA 1
ATOM 726 C C . ALA A 1 94 ? 8.896 -9.095 21.479 1.00 48.50 94 ALA A C 1
ATOM 728 O O . ALA A 1 94 ? 9.627 -8.319 20.862 1.00 48.50 94 ALA A O 1
ATOM 729 N N . LYS A 1 95 ? 9.342 -9.854 22.477 1.00 47.84 95 LYS A N 1
ATOM 730 C CA . LYS A 1 95 ? 10.724 -9.934 22.939 1.00 47.84 95 LYS A CA 1
ATOM 731 C C . LYS A 1 95 ? 11.541 -10.710 21.905 1.00 47.84 95 LYS A C 1
ATOM 733 O O . LYS A 1 95 ? 11.740 -11.907 22.063 1.00 47.84 95 LYS A O 1
ATOM 738 N N . ASN A 1 96 ? 11.996 -10.044 20.845 1.00 43.53 96 ASN A N 1
ATOM 739 C CA . ASN A 1 96 ? 12.994 -10.614 19.943 1.00 43.53 96 ASN A CA 1
ATOM 740 C C . ASN A 1 96 ? 14.390 -10.271 20.482 1.00 43.53 96 ASN A C 1
ATOM 742 O O . ASN A 1 96 ? 14.991 -9.255 20.138 1.00 43.53 96 ASN A O 1
ATOM 746 N N . SER A 1 97 ? 14.868 -11.083 21.422 1.00 46.72 97 SER A N 1
ATOM 747 C CA . SER A 1 97 ? 16.227 -11.009 21.951 1.00 46.72 97 SER A CA 1
ATOM 748 C C . SER A 1 97 ? 17.200 -11.675 20.978 1.00 46.72 97 SER A C 1
ATOM 750 O O . SER A 1 97 ? 17.436 -12.877 21.072 1.00 46.72 97 SER A O 1
ATOM 752 N N . THR A 1 98 ? 17.791 -10.899 20.069 1.00 44.28 98 THR A N 1
ATOM 753 C CA . THR A 1 98 ? 19.037 -11.304 19.404 1.00 44.28 98 THR A CA 1
ATOM 754 C C . THR A 1 98 ? 20.194 -10.907 20.313 1.00 44.28 98 THR A C 1
ATOM 756 O O . THR A 1 98 ? 20.448 -9.725 20.547 1.00 44.28 98 THR A O 1
ATOM 759 N N . ALA A 1 99 ? 20.841 -11.916 20.892 1.00 44.72 99 ALA A N 1
ATOM 760 C CA . ALA A 1 99 ? 21.963 -11.774 21.803 1.00 44.72 99 ALA A CA 1
ATOM 761 C C . ALA A 1 99 ? 23.153 -11.067 21.133 1.00 44.72 99 ALA A C 1
ATOM 763 O O . ALA A 1 99 ? 23.580 -11.413 20.034 1.00 44.72 99 ALA A O 1
ATOM 764 N N . LYS A 1 100 ? 23.688 -10.075 21.846 1.00 41.47 100 LYS A N 1
ATOM 765 C CA . LYS A 1 100 ? 24.929 -9.358 21.558 1.00 41.47 100 LYS A CA 1
ATOM 766 C C . LYS A 1 100 ? 26.102 -10.280 21.906 1.00 41.47 100 LYS A C 1
ATOM 768 O O . LYS A 1 100 ? 26.319 -10.574 23.079 1.00 41.47 100 LYS A O 1
ATOM 773 N N . GLN A 1 101 ? 26.823 -10.756 20.894 1.00 41.16 101 GLN A N 1
ATOM 774 C CA . GLN A 1 101 ? 28.047 -11.537 21.064 1.00 41.16 101 GLN A CA 1
ATOM 775 C C . GLN A 1 101 ? 29.183 -10.580 21.446 1.00 41.16 101 GLN A C 1
ATOM 777 O O . GLN A 1 101 ? 29.475 -9.622 20.730 1.00 41.16 101 GLN A O 1
ATOM 782 N N . GLY A 1 102 ? 29.741 -10.788 22.638 1.00 36.06 102 GLY A N 1
ATOM 783 C CA . GLY A 1 102 ? 30.859 -10.019 23.162 1.00 36.06 102 GLY A CA 1
ATOM 784 C C . GLY A 1 102 ? 32.189 -10.422 22.530 1.00 36.06 102 GLY A C 1
ATOM 785 O O . GLY A 1 102 ? 32.378 -11.570 22.138 1.00 36.06 102 GLY A O 1
ATOM 786 N N . SER A 1 103 ? 33.120 -9.474 22.505 1.00 40.78 103 SER A N 1
ATOM 787 C CA . SER A 1 103 ? 34.545 -9.768 22.585 1.00 40.78 103 SER A CA 1
ATOM 788 C C . SER A 1 103 ? 35.156 -8.771 23.561 1.00 40.78 103 SER A C 1
ATOM 790 O O . SER A 1 103 ? 35.030 -7.559 23.392 1.00 40.78 103 SER A O 1
ATOM 792 N N . SER A 1 104 ? 35.712 -9.316 24.633 1.00 44.53 104 SER A N 1
ATOM 793 C CA . SER A 1 104 ? 36.459 -8.650 25.693 1.00 44.53 104 SER A CA 1
ATOM 794 C C . SER A 1 104 ? 37.936 -8.566 25.324 1.00 44.53 104 SER A C 1
ATOM 796 O O . SER A 1 104 ? 38.478 -9.561 24.862 1.00 44.53 104 SER A O 1
ATOM 798 N N . ASP A 1 105 ? 38.541 -7.404 25.552 1.00 37.81 105 ASP A N 1
ATOM 799 C CA . ASP A 1 105 ? 39.933 -7.154 25.976 1.00 37.81 105 ASP A CA 1
ATOM 800 C C . ASP A 1 105 ? 40.112 -5.626 25.892 1.00 37.81 105 ASP A C 1
ATOM 802 O O . ASP A 1 105 ? 39.699 -5.013 24.915 1.00 37.81 105 ASP A O 1
ATOM 806 N N . GLY A 1 106 ? 40.630 -4.871 26.853 1.00 33.56 106 GLY A N 1
ATOM 807 C CA . GLY A 1 106 ? 41.337 -5.170 28.087 1.00 33.56 106 GLY A CA 1
ATOM 808 C C . GLY A 1 106 ? 42.245 -3.960 28.370 1.00 33.56 106 GLY A C 1
ATOM 809 O O . GLY A 1 106 ? 43.147 -3.694 27.593 1.00 33.56 106 GLY A O 1
ATOM 810 N N . ALA A 1 107 ? 41.946 -3.228 29.450 1.00 37.12 107 ALA A N 1
ATOM 811 C CA . ALA A 1 107 ? 42.805 -2.323 30.237 1.00 37.12 107 ALA A CA 1
ATOM 812 C C . ALA A 1 107 ? 43.567 -1.127 29.586 1.00 37.12 107 ALA A C 1
ATOM 814 O O . ALA A 1 107 ? 44.576 -1.267 28.909 1.00 37.12 107 ALA A O 1
ATOM 815 N N . THR A 1 108 ? 43.080 0.072 29.938 1.00 39.84 108 THR A N 1
ATOM 816 C CA . THR A 1 108 ? 43.785 1.279 30.450 1.00 39.84 108 THR A CA 1
ATOM 817 C C . THR A 1 108 ? 45.323 1.289 30.539 1.00 39.84 108 THR A C 1
ATOM 819 O O . THR A 1 108 ? 45.871 0.432 31.221 1.00 39.84 108 THR A O 1
ATOM 822 N N . ASP A 1 109 ? 45.981 2.367 30.075 1.00 34.19 109 ASP A N 1
ATOM 823 C CA . ASP A 1 109 ? 46.577 3.381 30.977 1.00 34.19 109 ASP A CA 1
ATOM 824 C C . ASP A 1 109 ? 46.997 4.685 30.253 1.00 34.19 109 ASP A C 1
ATOM 826 O O . ASP A 1 109 ? 47.105 4.754 29.030 1.00 34.19 109 ASP A O 1
ATOM 830 N N . ASN A 1 110 ? 47.160 5.735 31.051 1.00 36.31 110 ASN A N 1
ATOM 831 C CA 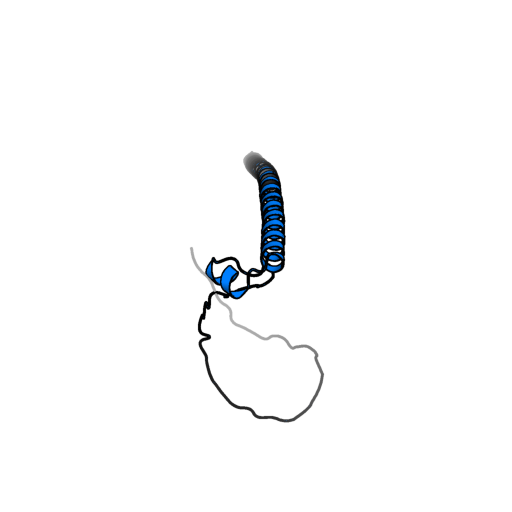. ASN A 1 110 ? 47.203 7.160 30.736 1.00 36.31 110 ASN A CA 1
ATOM 832 C C . ASN A 1 110 ? 48.639 7.740 30.616 1.00 36.31 110 ASN A C 1
ATOM 834 O O . ASN A 1 110 ? 49.552 7.289 31.299 1.00 36.31 110 ASN A O 1
ATOM 838 N N . SER A 1 111 ? 48.756 8.871 29.897 1.00 35.03 111 SER A N 1
ATOM 839 C CA . SER A 1 111 ? 49.637 10.032 30.184 1.00 35.03 111 SER A CA 1
ATOM 840 C C . SER A 1 111 ? 50.947 10.283 29.389 1.00 35.03 111 SER A C 1
ATOM 842 O O . SER A 1 111 ? 51.951 9.602 29.549 1.00 35.03 111 SER A O 1
ATOM 844 N N . THR A 1 112 ? 50.931 11.440 28.700 1.00 30.73 112 THR A N 1
ATOM 845 C CA . THR A 1 112 ? 51.986 12.483 28.574 1.00 30.73 112 THR A CA 1
ATOM 846 C C . THR A 1 112 ? 53.197 12.279 27.647 1.00 30.73 112 THR A C 1
ATOM 848 O O . THR A 1 112 ? 54.148 11.586 27.987 1.00 30.73 112 THR A O 1
ATOM 851 N N . THR A 1 113 ? 53.252 13.052 26.547 1.00 32.25 113 THR A N 1
ATOM 852 C CA . THR A 1 113 ? 54.218 14.164 26.314 1.00 32.25 113 THR A CA 1
ATOM 853 C C . THR A 1 113 ? 53.930 14.854 24.967 1.00 32.25 113 THR A C 1
ATOM 855 O O . THR A 1 113 ? 53.622 14.204 23.974 1.00 32.25 113 THR A O 1
ATOM 858 N N . SER A 1 114 ? 53.986 16.187 24.981 1.00 37.69 114 SER A N 1
ATOM 859 C CA . SER A 1 114 ? 53.701 17.142 23.901 1.00 37.69 114 SER A CA 1
ATOM 860 C C . SER A 1 114 ? 54.737 17.180 22.763 1.00 37.69 114 SER A C 1
ATOM 862 O O . SER A 1 114 ? 55.816 16.613 22.897 1.00 37.69 114 SER A O 1
ATOM 864 N N . GLN A 1 115 ? 54.420 18.020 21.760 1.00 37.91 115 GLN A N 1
ATOM 865 C CA . GLN A 1 115 ? 55.243 18.623 20.686 1.00 37.91 115 GLN A CA 1
ATOM 866 C C . GLN A 1 115 ? 54.986 18.022 19.298 1.00 37.91 115 GLN A C 1
ATOM 868 O O . GLN A 1 115 ? 54.850 16.817 19.161 1.00 37.91 115 GLN A O 1
ATOM 873 N N . ASP A 1 116 ? 54.930 18.756 18.194 1.00 31.75 116 ASP A N 1
ATOM 874 C CA . ASP A 1 116 ? 54.818 20.180 17.852 1.00 31.75 116 ASP A CA 1
ATOM 875 C C . ASP A 1 116 ? 54.573 20.177 16.323 1.00 31.75 116 ASP A C 1
ATOM 877 O O . ASP A 1 116 ? 54.879 19.197 15.635 1.00 31.75 116 ASP A O 1
ATOM 881 N N . ALA A 1 117 ? 53.960 21.221 15.779 1.00 41.91 117 ALA A N 1
ATOM 882 C CA . ALA A 1 117 ? 53.590 21.307 14.372 1.00 41.91 117 ALA A CA 1
ATOM 883 C C . ALA A 1 117 ? 54.806 21.586 13.473 1.00 41.91 117 ALA A C 1
ATOM 885 O O . ALA A 1 117 ? 55.527 22.548 13.708 1.00 41.91 117 ALA A O 1
ATOM 886 N N . THR A 1 118 ? 54.986 20.837 12.376 1.00 35.84 118 THR A N 1
ATOM 887 C CA . THR A 1 118 ? 55.554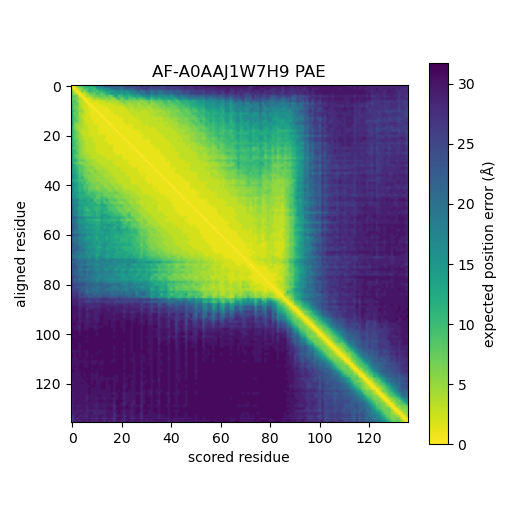 21.363 11.113 1.00 35.84 118 THR A CA 1
ATOM 888 C C . THR A 1 118 ? 55.457 20.339 9.976 1.00 35.84 118 THR A C 1
ATOM 890 O O . THR A 1 118 ? 56.013 19.250 10.041 1.00 35.84 118 THR A O 1
ATOM 893 N N . THR A 1 119 ? 54.781 20.701 8.886 1.00 44.81 119 THR A N 1
ATOM 894 C CA . THR A 1 119 ? 55.086 20.168 7.543 1.00 44.81 119 THR A CA 1
ATOM 895 C C . THR A 1 119 ? 56.098 21.128 6.915 1.00 44.81 119 THR A C 1
ATOM 897 O O . THR A 1 119 ? 55.902 22.339 7.053 1.00 44.81 119 THR A O 1
ATOM 900 N N . PRO A 1 120 ? 57.178 20.656 6.258 1.00 43.31 120 PRO A N 1
ATOM 901 C CA . PRO A 1 120 ? 57.147 20.654 4.786 1.00 43.31 120 PRO A CA 1
ATOM 902 C C . PRO A 1 120 ? 58.048 19.606 4.068 1.00 43.31 120 PRO A C 1
ATOM 904 O O . PRO A 1 120 ? 59.211 19.444 4.403 1.00 43.31 120 PRO A O 1
ATOM 907 N N . HIS A 1 121 ? 57.496 19.015 2.995 1.00 40.06 121 HIS A N 1
ATOM 908 C CA . HIS A 1 121 ? 58.089 18.602 1.695 1.00 40.06 121 HIS A CA 1
ATOM 909 C C . HIS A 1 121 ? 59.365 17.697 1.559 1.00 40.06 121 HIS A C 1
ATOM 911 O O . HIS A 1 121 ? 60.174 17.584 2.470 1.00 40.06 121 HIS A O 1
ATOM 917 N N . PRO A 1 122 ? 59.533 16.999 0.399 1.00 61.84 122 PRO A N 1
ATOM 918 C CA . PRO A 1 122 ? 60.299 15.748 0.246 1.00 61.84 122 PRO A CA 1
ATOM 919 C C . PRO A 1 122 ? 61.680 15.903 -0.437 1.00 61.84 122 PRO A C 1
ATOM 921 O O . PRO A 1 122 ? 61.956 16.933 -1.049 1.00 61.84 122 PRO A O 1
ATOM 924 N N . PRO A 1 123 ? 62.487 14.823 -0.479 1.00 45.94 123 PRO A N 1
ATOM 925 C CA . PRO A 1 123 ? 63.335 14.513 -1.644 1.00 45.94 123 PRO A CA 1
ATOM 926 C C . PRO A 1 123 ? 63.160 13.035 -2.078 1.00 45.94 123 PRO A C 1
ATOM 928 O O . PRO A 1 123 ? 63.136 12.133 -1.251 1.00 45.94 123 PRO A O 1
ATOM 931 N N . SER A 1 124 ? 62.794 12.717 -3.322 1.00 38.72 124 SER A N 1
ATOM 932 C CA . SER A 1 124 ? 63.565 12.736 -4.582 1.00 38.72 124 SER A CA 1
ATOM 933 C C . SER A 1 124 ? 64.661 11.656 -4.701 1.00 38.72 124 SER A C 1
ATOM 935 O O . SER A 1 124 ? 65.766 11.810 -4.201 1.00 38.72 124 SER A O 1
ATOM 937 N N . THR A 1 125 ? 64.287 10.582 -5.409 1.00 48.84 125 THR A N 1
ATOM 938 C CA . THR A 1 125 ? 64.973 9.923 -6.546 1.00 48.84 125 THR A CA 1
ATOM 939 C C . THR A 1 125 ? 66.466 9.558 -6.469 1.00 48.84 125 THR A C 1
ATOM 941 O O . THR A 1 125 ? 67.324 10.431 -6.480 1.00 48.84 125 THR A O 1
ATOM 944 N N . ASN A 1 126 ? 66.757 8.249 -6.563 1.00 36.12 126 ASN A N 1
ATOM 945 C CA . ASN A 1 126 ? 67.796 7.617 -7.411 1.00 36.12 126 ASN A CA 1
ATOM 946 C C . ASN A 1 126 ? 67.686 6.088 -7.235 1.00 36.12 126 ASN A C 1
ATOM 948 O O . ASN A 1 126 ? 67.921 5.592 -6.141 1.00 36.12 126 ASN A O 1
ATOM 952 N N . GLY A 1 127 ? 67.110 5.338 -8.184 1.00 37.19 127 GLY A N 1
ATOM 953 C CA . GLY A 1 127 ? 67.808 4.697 -9.321 1.00 37.19 127 GLY A CA 1
ATOM 954 C C . GLY A 1 127 ? 68.116 3.229 -8.950 1.00 37.19 127 GLY A C 1
ATOM 955 O O . GLY A 1 127 ? 68.368 2.956 -7.789 1.00 37.19 127 GLY A O 1
ATOM 956 N N . HIS A 1 128 ? 68.112 2.193 -9.785 1.00 35.28 128 HIS A N 1
ATOM 957 C CA . HIS A 1 128 ? 67.942 1.966 -11.221 1.00 35.28 128 HIS A CA 1
ATOM 958 C C . HIS A 1 128 ? 67.899 0.418 -11.421 1.00 35.28 128 HIS A C 1
ATOM 960 O O . HIS A 1 128 ? 68.280 -0.305 -10.501 1.00 35.28 128 HIS A O 1
ATOM 966 N N . HIS A 1 129 ? 67.524 -0.050 -12.626 1.00 42.44 129 HIS A N 1
ATOM 967 C CA . HIS A 1 129 ? 67.394 -1.433 -13.164 1.00 42.44 129 HIS A CA 1
ATOM 968 C C . HIS A 1 129 ? 65.956 -1.990 -13.131 1.00 42.44 129 HIS A C 1
ATOM 970 O O . HIS A 1 129 ? 65.477 -2.380 -12.076 1.00 42.44 129 HIS A O 1
ATOM 976 N N . THR A 1 130 ? 65.129 -1.953 -14.189 1.00 42.12 130 THR A N 1
ATOM 977 C CA . THR A 1 130 ? 65.260 -2.132 -15.664 1.00 42.12 130 THR A CA 1
ATOM 978 C C . THR A 1 130 ? 65.360 -3.599 -16.120 1.00 42.12 130 THR A C 1
ATOM 980 O O . THR A 1 130 ? 66.290 -4.292 -15.720 1.00 42.12 130 THR A O 1
ATOM 983 N N . LEU A 1 131 ? 64.460 -3.927 -17.076 1.00 43.62 131 LEU A N 1
ATOM 984 C CA . LEU A 1 131 ? 64.376 -5.034 -18.062 1.00 43.62 131 LEU A CA 1
ATOM 985 C C . LEU A 1 131 ? 63.452 -6.208 -17.662 1.00 43.62 131 LEU A C 1
ATOM 987 O O . LEU A 1 131 ? 63.576 -6.720 -16.561 1.00 43.62 131 LEU A O 1
ATOM 991 N N . GLU A 1 132 ? 62.522 -6.735 -18.474 1.00 37.72 132 GLU A N 1
ATOM 992 C CA . GLU A 1 132 ? 62.047 -6.502 -19.859 1.00 37.72 132 GLU A CA 1
ATOM 993 C C . GLU A 1 132 ? 60.840 -7.460 -20.115 1.00 37.72 132 GLU A C 1
ATOM 995 O O . GLU A 1 132 ? 60.779 -8.509 -19.466 1.00 37.72 132 GLU A O 1
ATOM 1000 N N . PRO A 1 133 ? 59.880 -7.165 -21.021 1.00 48.94 133 PRO A N 1
ATOM 1001 C CA . PRO A 1 133 ? 58.811 -8.088 -21.422 1.00 48.94 133 PRO A CA 1
ATOM 1002 C C . PRO A 1 133 ? 59.050 -8.729 -22.807 1.00 48.94 133 PRO A C 1
ATOM 1004 O O . PRO A 1 133 ? 59.462 -8.053 -23.744 1.00 48.94 133 PRO A O 1
ATOM 1007 N N . ALA A 1 134 ? 58.667 -9.999 -22.982 1.00 45.50 134 ALA A N 1
ATOM 1008 C CA . ALA A 1 134 ? 58.491 -10.614 -24.301 1.00 45.50 134 ALA A CA 1
ATOM 1009 C C . ALA A 1 134 ? 57.345 -11.634 -24.272 1.00 45.50 134 ALA A C 1
ATOM 1011 O O . ALA A 1 134 ? 57.496 -12.695 -23.678 1.00 45.50 134 ALA A O 1
ATOM 1012 N N . HIS A 1 135 ? 56.225 -11.351 -24.944 1.00 50.56 135 HIS A N 1
ATOM 1013 C CA . HIS A 1 135 ? 55.319 -12.397 -25.424 1.00 50.56 135 HIS A CA 1
ATOM 1014 C C . HIS A 1 135 ? 54.753 -12.034 -26.802 1.00 50.56 135 HIS A C 1
ATOM 1016 O O . HIS A 1 135 ? 54.471 -10.871 -27.088 1.00 50.56 135 HIS A O 1
ATOM 1022 N N . GLN A 1 136 ? 54.723 -13.090 -27.615 1.00 49.97 136 GLN A N 1
ATOM 1023 C CA . GLN A 1 136 ? 54.545 -13.220 -29.064 1.00 49.97 136 GLN A CA 1
ATOM 1024 C C . GLN A 1 136 ? 53.195 -12.742 -29.601 1.00 49.97 136 GLN A C 1
ATOM 1026 O O . GLN A 1 136 ? 52.196 -12.820 -28.851 1.00 49.97 136 GLN A O 1
#

Foldseek 3Di:
DPVPVVVVVVVVVVVVVVVVVVVVVVVVVVVVVVVVVVVVVVVVVVVVVVVVVVVVVLVVLQVVVVVCVVVVDDQVVCVVVVSHHSPPPPPPPDPPDPDDDDDDDDDDDDDDDDDDDDDDDDDDDDYDDDDDDDDD

pLDDT: mean 74.06, std 25.01, range [30.73, 98.31]

Radius of gyration: 38.14 Å; Cα contacts (8 Å, |Δi|>4): 16; chains: 1; bounding box: 92×35×89 Å

Sequence (136 aa):
MPRSTRKKSQYEARANELIRAQLAQRKALIGAIGDAEEKYDQQLKVVTEAQRQLDARSADIAEAYSNAIEGGWTAAELKGFGINRPDSKTVKTAKNSTAKQGSSDGATDNSTTSQDATTPHPPSTNGHHTLEPAHQ

Organism: NCBI:txid1389713

Secondary structure (DSSP, 8-state):
--HHHHHHHHHHHHHHHHHHHHHHHHHHHHHHHHHHHHHHHHHHHHHHHHHHHHHHHHHHHHHHHHHHHHTT--HHHHHHTT---TT-------------------------------------------------